Protein AF-A0AAV5LX04-F1 (afdb_monomer_lite)

InterPro domains:
  IPR001680 WD40 repeat [PS50082] (9-41)
  IPR001680 WD40 repeat [SM00320] (2-41)
  IPR015943 WD40/YVTN repeat-like-containing domain superfamily [G3DSA:2.130.10.10] (2-41)
  IPR036322 WD40-repeat-containing domain superfamily [SSF50978] (9-40)
  IPR044716 Transcriptional corepressor LEUNIG-like [PTHR44376] (1-41)

Organism: NCBI:txid152421

Foldseek 3Di:
DDDDDDDDDDPDPADFPDWDADPPVGKIWTDGPNRDIDIDD

Radius of gyration: 12.0 Å; chains: 1; bounding box: 19×35×24 Å

Structure (mmCIF, N/CA/C/O backbone):
data_AF-A0AAV5LX04-F1
#
_entry.id   AF-A0AAV5LX04-F1
#
loop_
_atom_site.group_PDB
_atom_site.id
_atom_site.type_symbol
_atom_site.label_atom_id
_atom_site.label_alt_id
_atom_site.label_comp_id
_atom_site.label_asym_id
_atom_site.label_entity_id
_atom_site.label_seq_id
_atom_site.pdbx_PDB_ins_code
_atom_site.Cartn_x
_atom_site.Cartn_y
_atom_site.Cartn_z
_atom_site.occupancy
_atom_site.B_iso_or_equiv
_atom_site.auth_seq_id
_atom_site.auth_comp_id
_atom_site.auth_asym_id
_atom_site.auth_atom_id
_atom_site.pdbx_PDB_model_num
ATOM 1 N N . MET A 1 1 ? 3.685 27.505 10.263 1.00 60.84 1 MET A N 1
ATOM 2 C CA . MET A 1 1 ? 3.412 27.193 8.845 1.00 60.84 1 MET A CA 1
ATOM 3 C C . MET A 1 1 ? 3.524 25.684 8.713 1.00 60.84 1 MET A C 1
ATOM 5 O O . MET A 1 1 ? 4.571 25.169 9.073 1.00 60.84 1 MET A O 1
ATOM 9 N N . VAL A 1 2 ? 2.450 24.963 8.373 1.00 62.06 2 VAL A N 1
ATOM 10 C CA . VAL A 1 2 ? 2.540 23.507 8.151 1.00 62.06 2 VAL A CA 1
ATOM 11 C C . VAL A 1 2 ? 3.182 23.303 6.788 1.00 62.06 2 VAL A C 1
ATOM 13 O O . VAL A 1 2 ? 2.668 23.785 5.782 1.00 62.06 2 VAL A O 1
ATOM 16 N N . GLU A 1 3 ? 4.340 22.660 6.774 1.00 74.94 3 GLU A N 1
ATOM 17 C CA . GLU A 1 3 ? 5.105 22.424 5.558 1.00 74.94 3 GLU A CA 1
ATOM 18 C C . GLU A 1 3 ? 4.524 21.201 4.842 1.00 74.94 3 GLU A C 1
ATOM 20 O O . GLU A 1 3 ? 4.578 20.081 5.354 1.00 74.94 3 GLU A O 1
ATOM 25 N N . ASN A 1 4 ? 3.945 21.404 3.657 1.00 76.00 4 ASN A N 1
ATOM 26 C CA . ASN A 1 4 ? 3.506 20.295 2.814 1.00 76.00 4 ASN A CA 1
ATOM 27 C C . ASN A 1 4 ? 4.738 19.617 2.207 1.00 76.00 4 ASN A C 1
ATOM 29 O O . ASN A 1 4 ? 5.283 20.062 1.198 1.00 76.00 4 ASN A O 1
ATOM 33 N N . LYS A 1 5 ? 5.188 18.533 2.842 1.00 78.31 5 LYS A N 1
ATOM 34 C CA . LYS A 1 5 ? 6.290 17.713 2.340 1.00 78.31 5 LYS A CA 1
ATOM 35 C C . LYS A 1 5 ? 5.780 16.747 1.270 1.00 78.31 5 LYS A C 1
ATOM 37 O O . LYS A 1 5 ? 5.179 15.723 1.589 1.00 78.31 5 LYS A O 1
ATOM 42 N N . THR A 1 6 ? 6.067 17.047 0.008 1.00 81.81 6 THR A N 1
ATOM 43 C CA . THR A 1 6 ? 5.845 16.118 -1.108 1.00 81.81 6 THR A CA 1
ATOM 44 C C . THR A 1 6 ? 7.002 15.124 -1.183 1.00 81.81 6 THR A C 1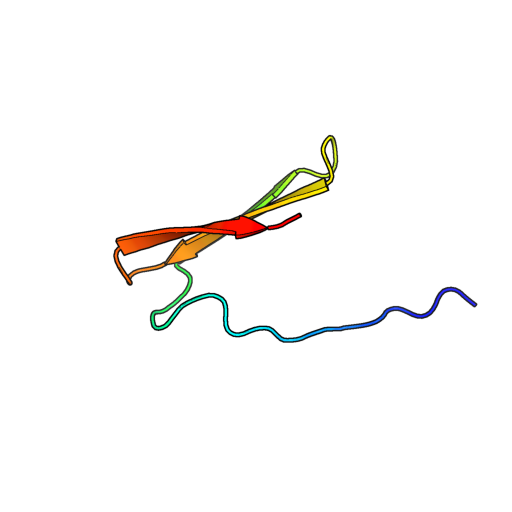
AT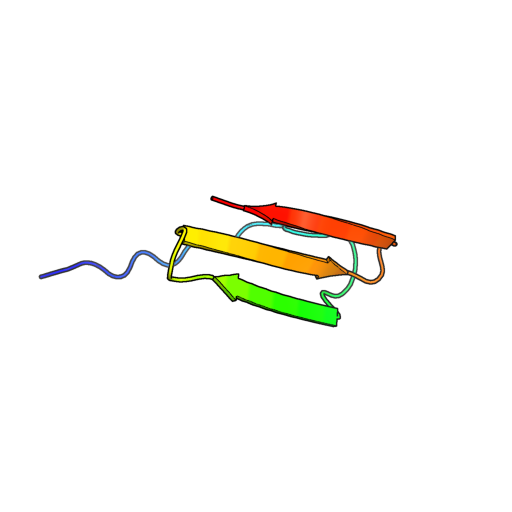OM 46 O O . THR A 1 6 ? 8.162 15.523 -1.255 1.00 81.81 6 THR A O 1
ATOM 49 N N . MET A 1 7 ? 6.700 13.827 -1.176 1.00 80.06 7 MET A N 1
ATOM 50 C CA . MET A 1 7 ? 7.683 12.759 -1.372 1.00 80.06 7 MET A CA 1
ATOM 51 C C . MET A 1 7 ? 7.275 11.926 -2.585 1.00 80.06 7 MET A C 1
ATOM 53 O O . MET A 1 7 ? 6.114 11.543 -2.706 1.00 80.06 7 MET A O 1
ATOM 57 N N . ALA A 1 8 ? 8.226 11.647 -3.476 1.00 82.38 8 ALA A N 1
ATOM 58 C CA . ALA A 1 8 ? 8.039 10.718 -4.583 1.00 82.38 8 ALA A CA 1
ATOM 59 C C . ALA A 1 8 ? 8.697 9.385 -4.219 1.00 82.38 8 ALA A C 1
ATOM 61 O O . ALA A 1 8 ? 9.873 9.352 -3.856 1.00 82.38 8 ALA A O 1
ATOM 62 N N . LEU A 1 9 ? 7.936 8.297 -4.301 1.00 84.62 9 LEU A N 1
ATOM 63 C CA . LEU A 1 9 ? 8.420 6.945 -4.053 1.00 84.62 9 LEU A CA 1
ATOM 64 C C . LEU A 1 9 ? 8.066 6.065 -5.244 1.00 84.62 9 LEU A C 1
ATOM 66 O O . LEU A 1 9 ? 6.934 6.097 -5.731 1.00 84.62 9 LEU A O 1
ATOM 70 N N . THR A 1 10 ? 9.020 5.250 -5.683 1.00 85.00 10 THR A N 1
ATOM 71 C CA . THR A 1 10 ? 8.765 4.218 -6.686 1.00 85.00 10 THR A CA 1
ATOM 72 C C . THR A 1 10 ? 7.870 3.148 -6.074 1.00 85.00 10 THR A C 1
ATOM 74 O O . THR A 1 10 ? 8.328 2.249 -5.369 1.00 85.00 10 THR A O 1
ATOM 77 N N . ALA A 1 11 ? 6.564 3.275 -6.303 1.00 85.06 11 ALA A N 1
ATOM 78 C CA . ALA A 1 11 ? 5.591 2.325 -5.794 1.00 85.06 11 ALA A CA 1
ATOM 79 C C . ALA A 1 11 ? 5.639 1.013 -6.587 1.00 85.06 11 ALA A C 1
ATOM 81 O O . ALA A 1 11 ? 5.728 -0.056 -5.990 1.00 85.06 11 ALA A O 1
ATOM 82 N N . HIS A 1 12 ? 5.630 1.080 -7.916 1.00 90.12 12 HIS A N 1
ATOM 83 C CA . HIS A 1 12 ? 5.472 -0.074 -8.798 1.00 90.12 12 HIS A CA 1
ATOM 84 C C . HIS A 1 12 ? 6.382 0.037 -10.025 1.00 90.12 12 HIS A C 1
ATOM 86 O O . HIS A 1 12 ? 6.690 1.144 -10.460 1.00 90.12 12 HIS A O 1
ATOM 92 N N . GLU A 1 13 ? 6.777 -1.109 -10.583 1.00 86.44 13 GLU A N 1
ATOM 93 C CA . GLU A 1 13 ? 7.562 -1.197 -11.832 1.00 86.44 13 GLU A CA 1
ATOM 94 C C . GLU A 1 13 ? 6.672 -0.977 -13.071 1.00 86.44 13 GLU A C 1
ATOM 96 O O . GLU A 1 13 ? 7.151 -0.663 -14.158 1.00 86.44 13 GLU A O 1
ATOM 101 N N . GLY A 1 14 ? 5.356 -1.150 -12.906 1.00 86.62 14 GLY A N 1
ATOM 102 C CA . GLY A 1 14 ? 4.344 -0.932 -13.936 1.00 86.62 14 GLY A CA 1
ATOM 103 C C . GLY A 1 14 ? 3.453 0.279 -13.664 1.00 86.62 14 GLY A C 1
ATOM 104 O O . GLY A 1 14 ? 3.432 0.837 -12.563 1.00 86.62 14 GLY A O 1
ATOM 105 N N . LEU A 1 15 ? 2.650 0.644 -14.668 1.00 89.56 15 LEU A N 1
ATOM 106 C CA . LEU A 1 15 ? 1.658 1.713 -14.553 1.00 89.56 15 LEU A CA 1
ATOM 107 C C . LEU A 1 15 ? 0.660 1.419 -13.431 1.00 89.56 15 LEU A C 1
ATOM 109 O O . LEU A 1 15 ? -0.033 0.395 -13.448 1.00 89.56 15 LEU A O 1
ATOM 113 N N . ILE A 1 16 ? 0.556 2.366 -12.502 1.00 92.12 16 ILE A N 1
ATOM 114 C CA . ILE A 1 16 ? -0.453 2.359 -11.447 1.00 92.12 16 ILE A CA 1
ATOM 115 C C . ILE A 1 16 ? -1.811 2.592 -12.112 1.00 92.12 16 ILE A C 1
ATOM 117 O O . ILE A 1 16 ? -2.052 3.644 -12.699 1.00 92.12 16 ILE A O 1
ATOM 121 N N . ALA A 1 17 ? -2.681 1.589 -12.045 1.00 92.94 17 ALA A N 1
ATOM 122 C CA . ALA A 1 17 ? -4.019 1.630 -12.624 1.00 92.94 17 ALA A CA 1
ATOM 123 C C . ALA A 1 17 ? -5.028 2.288 -11.676 1.00 92.94 17 ALA A C 1
ATOM 125 O O . ALA A 1 17 ? -5.995 2.901 -12.122 1.00 92.94 17 ALA A O 1
ATOM 126 N N . ALA A 1 18 ? -4.812 2.145 -10.365 1.00 92.06 18 ALA A N 1
ATOM 127 C CA . ALA A 1 18 ? -5.696 2.687 -9.346 1.00 92.06 18 ALA A CA 1
ATOM 128 C C . ALA A 1 18 ? -4.932 3.059 -8.071 1.00 92.06 18 ALA A C 1
ATOM 130 O O . ALA A 1 18 ? -3.975 2.389 -7.675 1.00 92.06 18 ALA A O 1
ATOM 131 N N . LEU A 1 19 ? -5.405 4.116 -7.412 1.00 93.00 19 LEU A N 1
ATOM 132 C CA . LEU A 1 19 ? -4.931 4.585 -6.116 1.00 93.00 19 LEU A CA 1
ATOM 133 C C . LEU A 1 19 ? -6.147 4.859 -5.229 1.00 93.00 19 LEU A C 1
ATOM 135 O O . LEU A 1 19 ? -7.066 5.564 -5.641 1.00 93.00 19 LEU A O 1
ATOM 139 N N . ALA A 1 20 ? -6.140 4.324 -4.013 1.00 93.56 20 ALA A N 1
ATOM 140 C CA . ALA A 1 20 ? -7.168 4.561 -3.010 1.00 93.56 20 ALA A CA 1
ATOM 141 C C . ALA A 1 20 ? -6.523 5.015 -1.700 1.00 93.56 20 ALA A C 1
ATOM 143 O O . ALA A 1 20 ? -5.477 4.505 -1.299 1.00 93.56 20 ALA A O 1
ATOM 144 N N . VAL A 1 21 ? -7.162 5.965 -1.022 1.00 93.75 21 VAL A N 1
ATOM 145 C CA . VAL A 1 21 ? -6.703 6.489 0.267 1.00 93.75 21 VAL A CA 1
ATOM 146 C C . VAL A 1 21 ? -7.825 6.339 1.280 1.00 93.75 21 VAL A C 1
ATOM 148 O O . VAL A 1 21 ? -8.944 6.790 1.054 1.00 93.75 21 VAL A O 1
ATOM 151 N N . SER A 1 22 ? -7.511 5.720 2.410 1.00 93.25 22 SER A N 1
ATOM 152 C CA . SER A 1 22 ? -8.372 5.653 3.579 1.00 93.25 22 SER A CA 1
ATOM 153 C C . SER A 1 22 ? -7.867 6.625 4.634 1.00 93.25 22 SER A C 1
ATOM 155 O O . SER A 1 22 ? -6.886 6.370 5.334 1.00 93.25 22 SER A O 1
ATOM 157 N N . THR A 1 23 ? -8.563 7.750 4.764 1.00 91.44 23 THR A N 1
ATOM 158 C CA . THR A 1 23 ? -8.276 8.774 5.776 1.00 91.44 23 THR A CA 1
ATOM 159 C C . THR A 1 23 ? -8.660 8.331 7.188 1.00 91.44 23 THR A C 1
ATOM 161 O O . THR A 1 23 ? -8.095 8.836 8.150 1.00 91.44 23 THR A O 1
ATOM 164 N N . ALA A 1 24 ? -9.568 7.358 7.325 1.00 92.25 24 ALA A N 1
ATOM 165 C CA . ALA A 1 24 ? -10.030 6.858 8.620 1.00 92.25 24 ALA A CA 1
ATOM 166 C C . ALA A 1 24 ? -8.947 6.086 9.392 1.00 92.25 24 ALA A C 1
ATOM 168 O O . ALA A 1 24 ? -8.880 6.174 10.614 1.00 92.25 24 ALA A O 1
ATOM 169 N N . ILE A 1 25 ? -8.101 5.332 8.681 1.00 93.38 25 ILE A N 1
ATOM 170 C CA . ILE A 1 25 ? -7.026 4.514 9.274 1.00 93.38 25 ILE A CA 1
ATOM 171 C C . ILE A 1 25 ? -5.621 4.933 8.817 1.00 93.38 25 ILE A C 1
ATOM 173 O O . ILE A 1 25 ? -4.643 4.304 9.216 1.00 93.38 25 ILE A O 1
ATOM 177 N N . GLY A 1 26 ? -5.518 5.976 7.984 1.00 91.19 26 GLY A N 1
ATOM 178 C CA . GLY A 1 26 ? -4.249 6.458 7.433 1.00 91.19 26 GLY A CA 1
ATOM 179 C C . GLY A 1 26 ? -3.575 5.432 6.523 1.00 91.19 26 GLY A C 1
ATOM 180 O O . GLY A 1 26 ? -2.385 5.186 6.661 1.00 91.19 26 GLY A O 1
ATOM 181 N N . LEU A 1 27 ? -4.343 4.789 5.640 1.00 92.69 27 LEU A N 1
ATOM 182 C CA . LEU A 1 27 ? -3.844 3.739 4.749 1.00 92.69 27 LEU A CA 1
ATOM 183 C C . LEU A 1 27 ? -3.982 4.165 3.290 1.00 92.69 27 LEU A C 1
ATOM 185 O O . LEU A 1 27 ? -5.021 4.677 2.884 1.00 92.69 27 LEU A O 1
ATOM 189 N N . ILE A 1 28 ? -2.966 3.890 2.485 1.00 92.88 28 ILE A N 1
ATOM 190 C CA . ILE A 1 28 ? -2.980 4.100 1.039 1.00 92.88 28 ILE A CA 1
ATOM 191 C C . ILE A 1 28 ? -2.834 2.735 0.370 1.00 92.88 28 ILE A C 1
ATOM 193 O O . ILE A 1 28 ? -2.008 1.926 0.784 1.00 92.88 28 ILE A O 1
ATOM 197 N N . ALA A 1 29 ? -3.620 2.475 -0.667 1.00 93.50 29 ALA A N 1
ATOM 198 C CA . ALA A 1 29 ? -3.515 1.274 -1.483 1.00 93.50 29 ALA A CA 1
ATOM 199 C C . ALA A 1 29 ? -3.278 1.665 -2.943 1.00 93.50 29 ALA A C 1
ATOM 201 O O . ALA A 1 29 ? -4.023 2.468 -3.506 1.00 93.50 29 ALA A O 1
ATOM 202 N N . SER A 1 30 ? -2.252 1.087 -3.560 1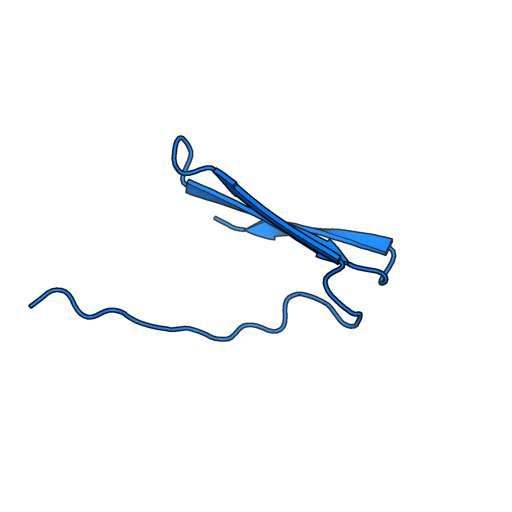.00 93.50 30 SER A N 1
ATOM 203 C CA . SER A 1 30 ? -1.928 1.271 -4.974 1.00 93.50 30 SER A CA 1
ATOM 204 C C . SER A 1 30 ? -2.009 -0.064 -5.704 1.00 93.50 30 SER A C 1
ATOM 206 O O . SER A 1 30 ? -1.449 -1.056 -5.239 1.00 93.50 30 SER A O 1
ATOM 208 N N . ALA A 1 31 ? -2.699 -0.091 -6.843 1.00 94.38 31 ALA A N 1
ATOM 209 C CA . ALA A 1 31 ? -2.805 -1.261 -7.708 1.00 94.38 31 ALA A CA 1
ATOM 210 C C . ALA A 1 31 ? -2.133 -0.975 -9.051 1.00 94.38 31 ALA A C 1
ATOM 212 O O . ALA A 1 31 ? -2.380 0.067 -9.667 1.00 94.38 31 ALA A O 1
ATOM 213 N N . SER A 1 32 ? -1.296 -1.900 -9.512 1.00 94.00 32 SER A N 1
ATOM 214 C CA . SER A 1 32 ? -0.525 -1.741 -10.743 1.00 94.00 32 SER A CA 1
ATOM 215 C C . SER A 1 32 ? -0.684 -2.929 -11.688 1.00 94.00 32 SER A C 1
ATOM 217 O O . SER A 1 32 ? -1.049 -4.040 -11.302 1.00 94.00 32 SER A O 1
ATOM 219 N N . HIS A 1 33 ? -0.382 -2.678 -12.961 1.00 91.62 33 HIS A N 1
ATOM 220 C CA . HIS A 1 33 ? -0.302 -3.697 -14.006 1.00 91.62 33 HIS A CA 1
ATOM 221 C C . HIS A 1 33 ? 0.873 -4.669 -13.820 1.00 91.62 33 HIS A C 1
ATOM 223 O O . HIS A 1 33 ? 0.942 -5.682 -14.514 1.00 91.62 33 HIS A O 1
ATOM 229 N N . ASP A 1 34 ? 1.760 -4.414 -12.853 1.00 90.69 34 ASP A N 1
ATOM 230 C CA . ASP A 1 34 ? 2.783 -5.370 -12.409 1.00 90.69 34 ASP A CA 1
ATOM 231 C C . ASP A 1 34 ? 2.209 -6.582 -11.641 1.00 90.69 34 ASP A C 1
ATOM 233 O O . ASP A 1 34 ? 2.960 -7.419 -11.142 1.00 90.69 34 ASP A O 1
ATOM 237 N N . LYS A 1 35 ? 0.871 -6.705 -11.595 1.00 90.44 35 LYS A N 1
ATOM 238 C CA . LYS A 1 35 ? 0.096 -7.758 -10.919 1.00 90.44 35 LYS A CA 1
ATOM 239 C C . LYS A 1 35 ? 0.235 -7.730 -9.398 1.00 90.44 35 LYS A C 1
ATOM 241 O O . LYS A 1 35 ? -0.041 -8.733 -8.741 1.00 90.44 35 LYS A O 1
ATOM 246 N N . SER A 1 36 ? 0.623 -6.590 -8.834 1.00 91.31 36 SER A N 1
ATOM 247 C CA . SER A 1 36 ? 0.717 -6.398 -7.394 1.00 91.31 36 SER A CA 1
ATOM 248 C C . SER A 1 36 ? -0.169 -5.255 -6.902 1.00 91.31 36 SER A C 1
ATOM 250 O O . SER A 1 36 ? -0.472 -4.289 -7.609 1.00 91.31 36 SER A O 1
ATOM 252 N N . VAL A 1 37 ? -0.579 -5.382 -5.642 1.00 92.50 37 VAL A N 1
ATOM 253 C CA . VAL A 1 37 ? -1.214 -4.316 -4.872 1.00 92.50 37 VAL A CA 1
ATOM 254 C C . VAL A 1 37 ? -0.317 -4.039 -3.677 1.00 92.50 37 VAL A C 1
ATOM 256 O O .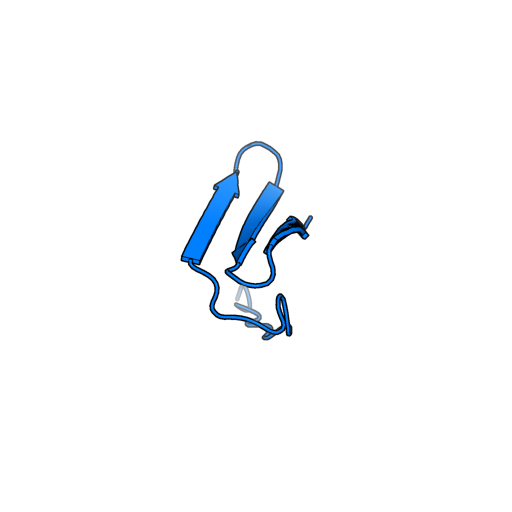 VAL A 1 37 ? 0.039 -4.964 -2.947 1.00 92.50 37 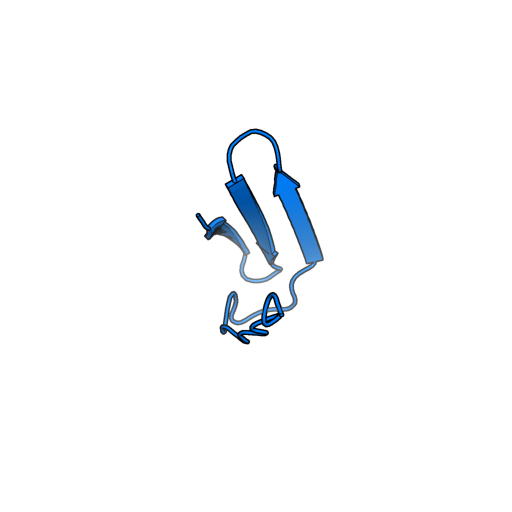VAL A O 1
ATOM 259 N N . LYS A 1 38 ? 0.064 -2.776 -3.481 1.00 91.50 38 LYS A N 1
ATOM 260 C CA . LYS A 1 38 ? 0.870 -2.345 -2.336 1.00 91.50 38 LYS A CA 1
ATOM 261 C C . LYS A 1 38 ? 0.039 -1.498 -1.387 1.00 91.50 38 LYS A C 1
ATO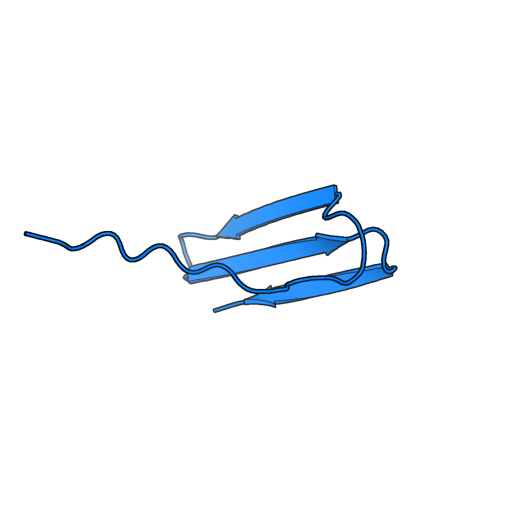M 263 O O . LYS A 1 38 ? -0.728 -0.639 -1.817 1.00 91.50 38 LYS A O 1
ATOM 268 N N . LEU A 1 39 ? 0.205 -1.766 -0.095 1.00 91.75 39 LEU A N 1
ATOM 269 C CA . LEU A 1 39 ? -0.407 -1.017 0.996 1.00 91.75 39 LEU A CA 1
ATOM 270 C C . LEU A 1 39 ? 0.673 -0.208 1.714 1.00 91.75 39 LEU A C 1
ATOM 272 O O . LEU A 1 39 ? 1.747 -0.729 2.009 1.00 91.75 39 LEU A O 1
ATOM 276 N N . TRP A 1 40 ? 0.359 1.046 2.014 1.00 88.25 40 TRP A N 1
ATOM 277 C CA . TRP A 1 40 ? 1.265 2.016 2.620 1.00 88.25 40 TRP A CA 1
ATOM 278 C C . TRP A 1 40 ? 0.591 2.666 3.823 1.00 88.25 40 TRP A C 1
ATOM 280 O O . TRP A 1 40 ? -0.608 2.950 3.772 1.00 88.25 40 TRP A O 1
ATOM 290 N N . LYS A 1 41 ? 1.362 2.915 4.880 1.00 81.38 41 LYS A N 1
ATOM 291 C CA . LYS A 1 41 ? 0.930 3.581 6.110 1.00 81.38 41 LYS A CA 1
ATOM 292 C C . LYS A 1 41 ? 1.881 4.726 6.435 1.00 81.38 41 LYS A C 1
ATOM 294 O O . LYS A 1 41 ? 3.088 4.552 6.151 1.00 81.38 41 LYS A O 1
#

Secondary structure (DSSP, 8-state):
------------SS-EEEEEEETTTTEEEEEETTS-EEEE-

Sequence (41 aa):
MVENKTMALTAHEGLIAALAVSTAIGLIASASHDKSVKLWK

pLDDT: mean 87.64, std 7.87, range [60.84, 94.38]